Protein AF-A0A949UE12-F1 (afdb_monomer)

Radius of gyration: 10.99 Å; Cα contacts (8 Å, |Δi|>4): 68; chains: 1; bounding box: 32×19×26 Å

Secondary structure (DSSP, 8-state):
---SS-HHHHHHHHHHHHHS-TT-HHHHHHHHHHHHHTTT----HHHHHHHHHHHHHTTS-HHHHHHHHHHHTT--

Structure (mmCIF, N/CA/C/O backbone):
data_AF-A0A949UE12-F1
#
_entry.id   AF-A0A949UE12-F1
#
loop_
_atom_site.group_PDB
_atom_site.id
_atom_site.type_symbol
_atom_site.label_atom_id
_atom_site.label_alt_id
_atom_site.label_comp_id
_atom_site.label_asym_id
_atom_site.label_entity_id
_atom_site.label_seq_id
_atom_site.pdbx_PDB_ins_code
_atom_site.Cartn_x
_atom_site.Cartn_y
_atom_site.Cartn_z
_atom_site.occupancy
_atom_site.B_iso_or_equiv
_atom_site.auth_seq_id
_atom_site.auth_comp_id
_atom_site.auth_asym_id
_atom_site.auth_atom_id
_atom_site.pdbx_PDB_model_num
ATOM 1 N N . MET A 1 1 ? -20.046 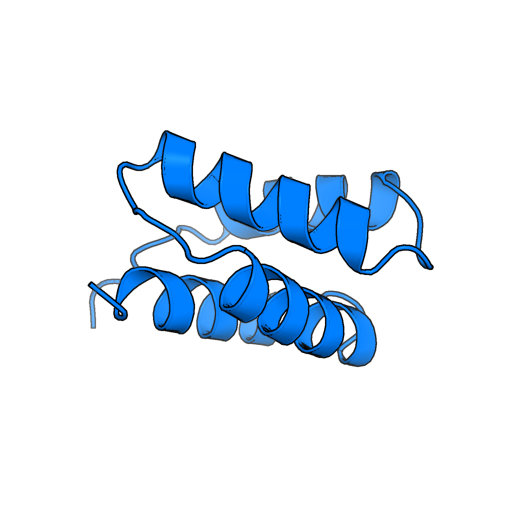-0.820 -0.254 1.00 50.50 1 MET A N 1
ATOM 2 C CA . MET A 1 1 ? -18.750 -0.733 0.453 1.00 50.50 1 MET A CA 1
ATOM 3 C C . MET A 1 1 ? -18.187 0.650 0.191 1.00 50.50 1 MET A C 1
ATOM 5 O O . MET A 1 1 ? -18.326 1.123 -0.927 1.00 50.50 1 MET A O 1
ATOM 9 N N . LYS A 1 2 ? -17.684 1.343 1.216 1.00 61.62 2 LYS A N 1
ATOM 10 C CA . LYS A 1 2 ? -17.073 2.668 1.054 1.00 61.62 2 LYS A CA 1
ATOM 11 C C . LYS A 1 2 ? -15.600 2.422 0.733 1.00 61.62 2 LYS A C 1
ATOM 13 O O . LYS A 1 2 ? -14.915 1.836 1.567 1.00 61.62 2 LYS A O 1
ATOM 18 N N . GLU A 1 3 ? -15.153 2.785 -0.462 1.00 75.50 3 GLU A N 1
ATOM 19 C CA . GLU A 1 3 ? -13.737 2.685 -0.829 1.00 75.50 3 GLU A CA 1
ATOM 20 C C . GLU A 1 3 ? -12.928 3.561 0.140 1.00 75.50 3 GLU A C 1
ATOM 22 O O . GLU A 1 3 ? -13.254 4.733 0.344 1.00 75.50 3 GLU A O 1
ATOM 27 N N . ARG A 1 4 ? -11.924 2.977 0.808 1.00 86.56 4 ARG A N 1
ATOM 28 C CA . ARG A 1 4 ? -11.083 3.693 1.793 1.00 86.56 4 ARG A CA 1
ATOM 29 C C . ARG A 1 4 ? -10.064 4.616 1.140 1.00 86.56 4 ARG A C 1
ATOM 31 O O . ARG A 1 4 ? -9.578 5.536 1.791 1.00 86.56 4 ARG A O 1
ATOM 38 N N . PHE A 1 5 ? -9.760 4.350 -0.123 1.00 90.25 5 PHE A N 1
ATOM 39 C CA . PHE A 1 5 ? -8.799 5.078 -0.933 1.00 90.25 5 PHE A CA 1
ATOM 40 C C . PHE A 1 5 ? -9.488 5.489 -2.226 1.00 90.25 5 PHE A C 1
ATOM 42 O O . PHE A 1 5 ? -10.181 4.691 -2.854 1.00 90.25 5 PHE A O 1
ATOM 49 N N . THR A 1 6 ? -9.317 6.743 -2.615 1.00 91.00 6 THR A N 1
ATOM 50 C CA . THR A 1 6 ? -9.856 7.260 -3.869 1.00 91.00 6 THR A CA 1
ATOM 51 C C . THR A 1 6 ? -8.980 6.843 -5.047 1.00 91.00 6 THR A C 1
ATOM 53 O O . THR A 1 6 ? -7.769 6.656 -4.915 1.00 91.00 6 THR A O 1
ATOM 56 N N . VAL A 1 7 ? -9.570 6.778 -6.242 1.00 89.56 7 VAL A N 1
ATOM 57 C CA . VAL A 1 7 ? -8.835 6.488 -7.487 1.00 89.56 7 VAL A CA 1
ATOM 58 C C . VAL A 1 7 ? -7.666 7.458 -7.702 1.00 89.56 7 VAL A C 1
ATOM 60 O O . VAL A 1 7 ? -6.607 7.047 -8.169 1.00 89.56 7 VAL A O 1
ATOM 63 N N . THR A 1 8 ? -7.823 8.730 -7.326 1.00 92.31 8 THR A N 1
ATOM 64 C CA . THR A 1 8 ? -6.763 9.742 -7.435 1.00 92.31 8 THR A CA 1
ATOM 65 C C . THR A 1 8 ? -5.570 9.421 -6.535 1.00 92.31 8 THR A C 1
ATOM 67 O O . THR A 1 8 ? -4.429 9.503 -6.983 1.00 92.31 8 THR A O 1
ATOM 70 N N . GLU A 1 9 ? -5.815 9.013 -5.287 1.00 93.06 9 GLU A N 1
ATOM 71 C CA . GLU A 1 9 ? -4.749 8.613 -4.358 1.00 93.06 9 GLU A CA 1
ATOM 72 C C . GLU A 1 9 ? -4.027 7.353 -4.840 1.00 93.06 9 GLU A C 1
ATOM 74 O O . GLU A 1 9 ? -2.801 7.289 -4.790 1.00 93.06 9 GLU A O 1
ATOM 79 N N . LEU A 1 10 ? -4.778 6.378 -5.362 1.00 93.50 10 LEU A N 1
ATOM 80 C CA . LEU A 1 10 ? -4.223 5.146 -5.924 1.00 93.50 10 LEU A CA 1
ATOM 81 C C . LEU A 1 10 ? -3.383 5.414 -7.180 1.00 93.50 10 LEU A C 1
ATOM 83 O O . LEU A 1 10 ? -2.345 4.789 -7.378 1.00 93.50 10 LEU A O 1
ATOM 87 N N . ALA A 1 11 ? -3.802 6.358 -8.027 1.00 93.62 11 ALA A N 1
ATOM 88 C CA . ALA A 1 11 ? -3.056 6.747 -9.220 1.00 93.62 11 ALA A CA 1
ATOM 89 C C . ALA A 1 11 ? -1.738 7.465 -8.884 1.00 93.62 11 ALA A C 1
ATOM 91 O O . ALA A 1 11 ? -0.729 7.218 -9.552 1.00 93.62 11 ALA A O 1
ATOM 92 N N . ALA A 1 12 ? -1.740 8.315 -7.852 1.00 93.31 12 ALA A N 1
ATOM 93 C CA . ALA A 1 12 ? -0.531 8.957 -7.341 1.00 93.31 12 ALA A CA 1
ATOM 94 C C . ALA A 1 12 ? 0.437 7.910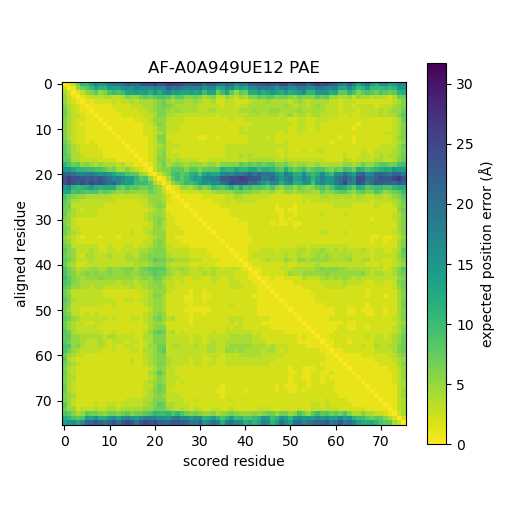 -6.771 1.00 93.31 12 ALA A C 1
ATOM 96 O O . ALA A 1 12 ? 1.554 7.790 -7.260 1.00 93.31 12 ALA A O 1
ATOM 97 N N . LEU A 1 13 ? -0.044 7.053 -5.867 1.00 93.19 13 LEU A N 1
ATOM 98 C CA . LEU A 1 13 ? 0.755 5.982 -5.269 1.00 93.19 13 LEU A CA 1
ATOM 99 C C . LEU A 1 13 ? 1.342 5.027 -6.316 1.00 93.19 13 LEU A C 1
ATOM 101 O O . LEU A 1 13 ? 2.501 4.639 -6.230 1.00 93.19 13 LEU A O 1
ATOM 105 N N . ARG A 1 14 ? 0.563 4.656 -7.338 1.00 92.94 14 ARG A N 1
ATOM 106 C CA . ARG A 1 14 ? 1.068 3.844 -8.451 1.00 92.94 14 ARG A CA 1
ATOM 107 C C . ARG A 1 14 ? 2.212 4.543 -9.184 1.00 92.94 14 ARG A C 1
ATOM 109 O O . ARG A 1 14 ? 3.152 3.877 -9.599 1.00 92.94 14 ARG A O 1
ATOM 116 N N . SER A 1 15 ? 2.115 5.856 -9.384 1.00 91.94 15 SER A N 1
ATOM 117 C CA . SER A 1 15 ? 3.186 6.624 -10.023 1.00 91.94 15 SER A CA 1
ATOM 118 C C . SER A 1 15 ? 4.456 6.580 -9.177 1.00 91.94 15 SER A C 1
ATOM 120 O O . SER A 1 15 ? 5.518 6.327 -9.733 1.00 91.94 15 SER A O 1
ATOM 122 N N . ASP A 1 16 ? 4.331 6.712 -7.855 1.00 89.94 16 ASP A N 1
ATOM 123 C CA . ASP A 1 16 ? 5.457 6.618 -6.919 1.00 89.94 16 ASP A CA 1
ATOM 124 C C . ASP A 1 16 ? 6.099 5.220 -6.952 1.00 89.94 16 ASP A C 1
ATOM 126 O O . ASP A 1 16 ? 7.315 5.101 -7.070 1.00 89.94 16 ASP A O 1
ATOM 130 N N . LEU A 1 17 ? 5.289 4.153 -6.954 1.00 88.62 17 LEU A N 1
ATOM 131 C CA . LEU A 1 17 ? 5.767 2.767 -7.067 1.00 88.62 17 LEU A CA 1
ATOM 132 C C . LEU A 1 17 ? 6.489 2.500 -8.396 1.00 88.62 17 LEU A C 1
ATOM 134 O O . LEU A 1 17 ? 7.518 1.833 -8.424 1.00 88.62 17 LEU A O 1
ATOM 138 N N . LEU A 1 18 ? 5.976 3.040 -9.505 1.00 87.00 18 LEU A N 1
ATOM 139 C CA . LEU A 1 18 ? 6.620 2.916 -10.816 1.00 87.00 18 LEU A CA 1
ATOM 140 C C . LEU A 1 18 ? 7.902 3.760 -10.919 1.00 87.00 18 LEU A C 1
ATOM 142 O O . LEU A 1 18 ? 8.802 3.398 -11.677 1.00 87.00 18 LEU A O 1
ATOM 146 N N . GLN A 1 19 ? 7.988 4.872 -10.181 1.00 82.75 19 GLN A N 1
ATOM 147 C CA . GLN A 1 19 ? 9.153 5.763 -10.142 1.00 82.75 19 GLN A CA 1
ATOM 148 C C . GLN A 1 19 ? 10.264 5.276 -9.209 1.00 82.75 19 GLN A C 1
ATOM 150 O O . GLN A 1 19 ? 11.429 5.486 -9.542 1.00 82.75 19 GLN A O 1
ATOM 155 N N . SER A 1 20 ? 9.933 4.604 -8.097 1.00 68.38 20 SER A N 1
ATOM 156 C CA . SER A 1 20 ? 10.927 3.986 -7.194 1.00 68.38 20 SER A CA 1
ATOM 157 C C . SER A 1 20 ? 11.732 2.878 -7.886 1.00 68.38 20 SER A C 1
ATOM 159 O O . SER A 1 20 ? 12.785 2.474 -7.417 1.00 68.38 20 SER A O 1
ATOM 161 N N . GLY A 1 21 ? 11.290 2.454 -9.070 1.00 57.78 21 GLY A N 1
ATOM 162 C CA . GLY A 1 21 ? 11.974 1.481 -9.896 1.00 57.78 21 GLY A CA 1
ATOM 163 C C . GLY A 1 21 ? 11.315 0.120 -9.760 1.00 57.78 2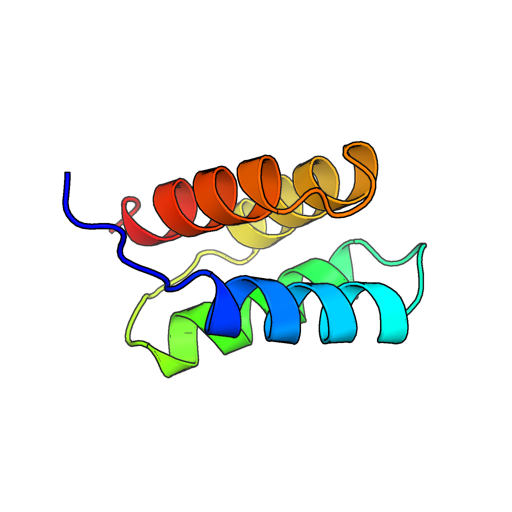1 GLY A C 1
ATOM 164 O O . GLY A 1 21 ? 11.145 -0.430 -8.678 1.00 57.78 21 GLY A O 1
ATOM 165 N N . ILE A 1 22 ? 10.957 -0.445 -10.906 1.00 55.31 22 ILE A N 1
ATOM 166 C CA . ILE A 1 22 ? 10.631 -1.860 -11.039 1.00 55.31 22 ILE A CA 1
ATOM 167 C C . ILE A 1 22 ? 11.898 -2.611 -10.597 1.00 55.31 22 ILE A C 1
ATOM 169 O O . ILE A 1 22 ? 12.853 -2.550 -11.364 1.00 55.31 22 ILE A O 1
ATOM 173 N N . ILE A 1 23 ? 11.953 -3.207 -9.389 1.00 54.97 23 ILE A N 1
ATOM 174 C CA . ILE A 1 23 ? 12.745 -4.407 -8.991 1.00 54.97 23 ILE A CA 1
ATOM 175 C C . ILE A 1 23 ? 12.962 -4.542 -7.461 1.00 54.97 23 ILE A C 1
ATOM 177 O O . ILE A 1 23 ? 13.245 -5.660 -7.031 1.00 54.97 23 ILE A O 1
ATOM 181 N N . ASP A 1 24 ? 12.807 -3.510 -6.618 1.00 78.06 24 ASP A N 1
ATOM 182 C CA . ASP A 1 24 ? 12.989 -3.693 -5.162 1.00 78.06 24 ASP A CA 1
ATOM 183 C C . ASP A 1 24 ? 11.664 -3.724 -4.379 1.00 78.06 24 ASP A C 1
ATOM 185 O O . ASP A 1 24 ? 11.141 -2.700 -3.926 1.00 78.06 24 ASP A O 1
ATOM 189 N N . SER A 1 25 ? 11.162 -4.943 -4.149 1.00 78.81 25 SER A N 1
ATOM 190 C CA . SER A 1 25 ? 9.962 -5.216 -3.347 1.00 78.81 25 SER A CA 1
ATOM 191 C C . SER A 1 25 ? 10.024 -4.609 -1.943 1.00 78.81 25 SER A C 1
ATOM 193 O O . SER A 1 25 ? 8.984 -4.384 -1.319 1.00 78.81 25 SER A O 1
ATOM 195 N N . ARG A 1 26 ? 11.227 -4.342 -1.417 1.00 86.81 26 ARG A N 1
ATOM 196 C CA . ARG A 1 26 ? 11.418 -3.698 -0.118 1.00 86.81 26 ARG A CA 1
ATOM 197 C C . ARG A 1 26 ? 11.110 -2.208 -0.178 1.00 86.81 26 ARG A C 1
ATOM 199 O O . ARG A 1 26 ? 10.396 -1.724 0.696 1.00 86.81 26 ARG A O 1
ATOM 206 N N . GLU A 1 27 ? 11.588 -1.498 -1.197 1.00 88.19 27 GLU A N 1
ATOM 207 C CA . GLU A 1 27 ? 11.249 -0.082 -1.386 1.00 88.19 27 GLU A CA 1
ATOM 208 C C . GLU A 1 27 ? 9.747 0.084 -1.631 1.00 88.19 27 GLU A C 1
ATOM 210 O O . GLU A 1 27 ? 9.096 0.914 -0.993 1.00 88.19 27 GLU A O 1
ATOM 215 N N . ALA A 1 28 ? 9.160 -0.777 -2.468 1.00 89.25 28 ALA A N 1
ATOM 216 C CA . ALA A 1 28 ? 7.718 -0.797 -2.683 1.00 89.25 28 ALA A CA 1
ATOM 217 C C . ALA A 1 28 ? 6.949 -1.012 -1.364 1.00 89.25 28 ALA A C 1
ATOM 219 O O . ALA A 1 28 ? 5.968 -0.316 -1.090 1.00 89.25 28 ALA A O 1
ATOM 220 N N . ALA A 1 29 ? 7.415 -1.918 -0.500 1.00 91.94 29 ALA A N 1
ATOM 221 C CA . ALA A 1 29 ? 6.819 -2.143 0.815 1.00 91.94 29 ALA A CA 1
ATOM 222 C C . ALA A 1 29 ? 6.931 -0.926 1.747 1.00 91.94 29 ALA A C 1
ATOM 224 O O . ALA A 1 29 ? 6.014 -0.677 2.534 1.00 91.94 29 ALA A O 1
ATOM 225 N N . GLU A 1 30 ? 8.025 -0.167 1.687 1.00 91.06 30 GLU A N 1
ATOM 226 C CA . GLU A 1 30 ? 8.193 1.075 2.451 1.00 91.06 30 GLU A CA 1
ATOM 227 C C . GLU A 1 30 ? 7.234 2.164 1.957 1.00 91.06 30 GLU A C 1
ATOM 229 O O . GLU A 1 30 ? 6.563 2.804 2.769 1.00 91.06 30 GLU A O 1
ATOM 234 N N . VAL A 1 31 ? 7.080 2.317 0.640 1.00 92.12 31 VAL A N 1
ATOM 235 C CA . VAL A 1 31 ? 6.117 3.250 0.033 1.00 92.12 31 VAL A CA 1
ATOM 236 C C . VAL A 1 31 ? 4.680 2.916 0.454 1.00 92.12 31 VAL A C 1
ATOM 238 O O . VAL A 1 31 ? 3.945 3.802 0.901 1.00 92.12 31 VAL A O 1
ATOM 241 N N . LEU A 1 32 ? 4.286 1.637 0.398 1.00 92.31 32 LEU A N 1
ATOM 242 C CA . LEU A 1 32 ? 2.967 1.188 0.862 1.00 92.31 32 LEU A CA 1
ATOM 243 C C . LEU A 1 32 ? 2.760 1.457 2.362 1.00 92.31 32 LEU A C 1
ATOM 245 O O . LEU A 1 32 ? 1.690 1.922 2.764 1.00 92.31 32 LEU A O 1
ATOM 249 N N . GLN A 1 33 ? 3.778 1.207 3.193 1.00 92.31 33 GLN A N 1
ATOM 250 C CA . GLN A 1 33 ? 3.719 1.489 4.631 1.00 92.31 33 GLN A CA 1
ATOM 251 C C . GLN A 1 33 ? 3.559 2.978 4.910 1.00 92.31 33 GLN A C 1
ATOM 253 O O . GLN A 1 33 ? 2.653 3.355 5.648 1.00 92.31 33 GLN A O 1
ATOM 258 N N . MET A 1 34 ? 4.383 3.832 4.302 1.00 91.62 34 MET A N 1
ATOM 259 C CA . MET A 1 34 ? 4.309 5.282 4.489 1.00 91.62 34 MET A CA 1
ATOM 260 C C . MET A 1 34 ? 2.948 5.836 4.057 1.00 91.62 34 MET A C 1
ATOM 262 O O . MET A 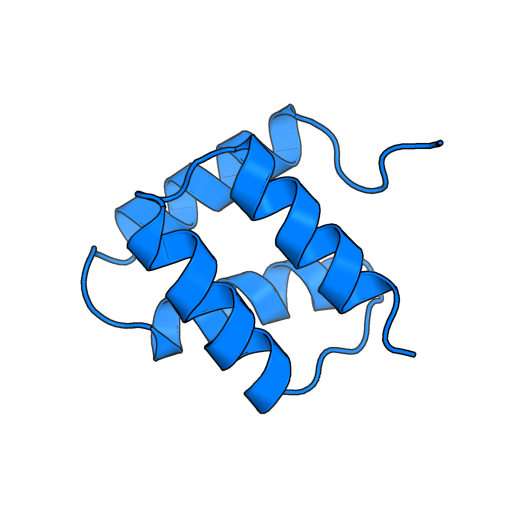1 34 ? 2.355 6.651 4.768 1.00 91.62 34 MET A O 1
ATOM 266 N N . PHE A 1 35 ? 2.406 5.348 2.938 1.00 93.19 35 PHE A N 1
ATOM 267 C CA . PHE A 1 35 ? 1.087 5.741 2.446 1.00 93.19 35 PHE A CA 1
ATOM 268 C C . PHE A 1 35 ? -0.041 5.408 3.437 1.00 93.19 35 PHE A C 1
ATOM 270 O O . PHE A 1 35 ? -0.955 6.219 3.639 1.00 93.19 35 PHE A O 1
ATOM 277 N N . LEU A 1 36 ? 0.014 4.224 4.052 1.00 93.31 36 LEU A N 1
ATOM 278 C CA . LEU A 1 36 ? -0.981 3.749 5.015 1.00 93.31 36 LEU A CA 1
ATOM 279 C C . LEU A 1 36 ? -0.808 4.399 6.396 1.00 93.31 36 LEU A C 1
ATOM 281 O O . LEU A 1 36 ? -1.794 4.853 6.982 1.00 93.31 36 LEU A O 1
ATOM 285 N N . MET A 1 37 ? 0.430 4.553 6.872 1.00 91.19 37 MET A N 1
ATOM 286 C CA . MET A 1 37 ? 0.749 5.266 8.114 1.00 91.19 37 MET A CA 1
ATOM 287 C C . MET A 1 37 ? 0.316 6.732 8.048 1.00 91.19 37 MET A C 1
ATOM 289 O O . MET A 1 37 ? -0.284 7.235 8.997 1.00 91.19 37 MET A O 1
ATOM 293 N N . GLY A 1 38 ? 0.508 7.400 6.904 1.00 90.50 38 GLY A N 1
ATOM 294 C CA . GLY A 1 38 ? 0.021 8.764 6.667 1.00 90.50 38 GLY A CA 1
ATOM 295 C C . GLY A 1 38 ? -1.506 8.916 6.747 1.00 90.50 38 GLY A C 1
ATOM 296 O O . GLY A 1 38 ? -2.005 10.033 6.857 1.00 90.50 38 GLY A O 1
ATOM 297 N N . ARG A 1 39 ? -2.255 7.804 6.729 1.00 89.75 39 ARG A N 1
ATOM 298 C CA . ARG A 1 39 ? -3.722 7.744 6.875 1.00 89.75 39 ARG A CA 1
ATOM 299 C C . ARG A 1 39 ? -4.173 7.161 8.218 1.00 89.75 39 ARG A C 1
ATOM 301 O O . ARG A 1 39 ? -5.369 6.978 8.425 1.00 89.75 39 ARG A O 1
ATOM 308 N N . GLY A 1 40 ? -3.234 6.900 9.128 1.00 91.38 40 GLY A N 1
ATOM 309 C CA . GLY A 1 40 ? -3.508 6.383 10.468 1.00 91.38 40 GLY A CA 1
ATOM 310 C C . GLY A 1 40 ? -3.632 4.861 10.558 1.00 91.38 40 GLY A C 1
ATOM 311 O O . GLY A 1 40 ? -4.095 4.365 11.583 1.00 91.38 40 GLY A O 1
ATOM 312 N N . TYR A 1 41 ? -3.225 4.114 9.527 1.00 90.94 41 TYR A N 1
ATOM 313 C CA . TYR A 1 41 ? -3.192 2.652 9.578 1.00 90.94 41 TYR A CA 1
ATOM 314 C C . TYR A 1 41 ? -1.824 2.159 10.058 1.00 90.94 41 TYR A C 1
ATOM 316 O O . TYR A 1 41 ? -0.786 2.532 9.510 1.00 90.94 41 TYR A O 1
ATOM 324 N N . GLY A 1 42 ? -1.824 1.294 11.074 1.00 87.62 42 GLY A N 1
ATOM 325 C CA . GLY A 1 42 ? -0.649 0.512 11.446 1.00 87.62 42 GLY A CA 1
ATOM 326 C C . GLY A 1 42 ? -0.492 -0.659 10.483 1.00 87.62 42 GLY A C 1
ATOM 327 O O . GLY A 1 42 ? -1.462 -1.352 10.199 1.00 87.62 42 GLY A O 1
ATOM 328 N N . VAL A 1 43 ? 0.714 -0.873 9.961 1.00 89.06 43 VAL A N 1
ATOM 329 C CA . VAL A 1 43 ? 0.981 -1.934 8.985 1.00 89.06 43 VAL A CA 1
ATOM 330 C C . VAL A 1 43 ? 2.197 -2.722 9.434 1.00 89.06 43 VAL A C 1
ATOM 332 O O . VAL A 1 43 ? 3.225 -2.139 9.775 1.00 89.06 43 VAL A O 1
ATOM 335 N N . SER A 1 44 ? 2.089 -4.052 9.436 1.00 90.06 44 SER A N 1
ATOM 336 C CA . SER A 1 44 ? 3.251 -4.895 9.715 1.00 90.06 44 SER A CA 1
ATOM 337 C C . SER A 1 44 ? 4.230 -4.873 8.527 1.00 90.06 44 SER A C 1
ATOM 339 O O . SER A 1 44 ? 3.787 -4.978 7.377 1.00 90.06 44 SER A O 1
ATOM 341 N N . PRO A 1 45 ? 5.554 -4.803 8.764 1.00 89.00 45 PRO A N 1
ATOM 342 C CA . PRO A 1 45 ? 6.543 -4.801 7.683 1.00 89.00 45 PRO A CA 1
ATOM 343 C C . PRO A 1 45 ? 6.456 -6.035 6.777 1.00 89.00 45 PRO A C 1
ATOM 345 O O . PRO A 1 45 ? 6.667 -5.944 5.570 1.00 89.00 45 PRO A O 1
ATOM 348 N N . GLN A 1 46 ? 6.108 -7.190 7.351 1.00 91.44 46 GLN A N 1
ATOM 349 C CA . GLN A 1 46 ? 5.945 -8.433 6.603 1.00 91.44 46 GLN A CA 1
ATOM 350 C C . GLN A 1 46 ? 4.720 -8.385 5.683 1.00 91.44 46 GLN A C 1
ATOM 352 O O . GLN A 1 46 ? 4.845 -8.686 4.500 1.00 91.44 46 GLN A O 1
ATOM 357 N N . ALA A 1 47 ? 3.562 -7.933 6.182 1.00 92.38 47 ALA A N 1
ATOM 358 C CA . ALA A 1 47 ? 2.368 -7.812 5.347 1.00 92.38 47 ALA A CA 1
ATOM 359 C C . ALA A 1 47 ? 2.572 -6.801 4.209 1.00 92.38 47 ALA A C 1
ATOM 361 O O . ALA A 1 47 ? 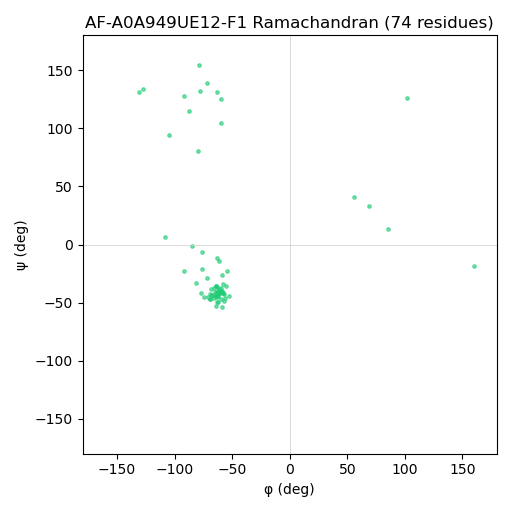2.106 -7.031 3.094 1.00 92.38 47 ALA A O 1
ATOM 362 N N . ALA A 1 48 ? 3.302 -5.711 4.467 1.00 92.19 48 ALA A N 1
ATOM 363 C CA .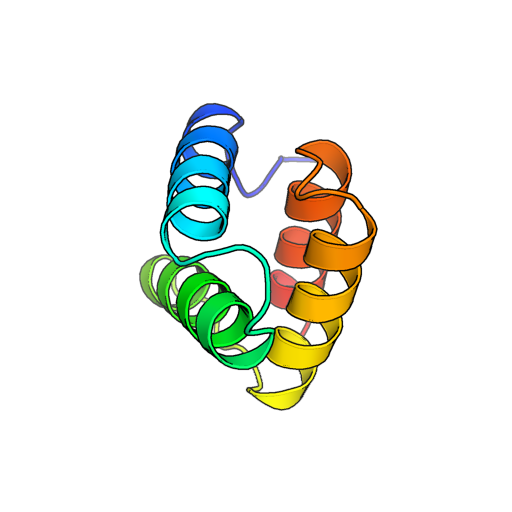 ALA A 1 48 ? 3.659 -4.744 3.437 1.00 92.19 48 ALA A CA 1
ATOM 364 C C . ALA A 1 48 ? 4.554 -5.345 2.346 1.00 92.19 48 ALA A C 1
ATOM 366 O O . ALA A 1 48 ? 4.307 -5.091 1.172 1.00 92.19 48 ALA A O 1
ATOM 367 N N . MET A 1 49 ? 5.547 -6.166 2.714 1.00 92.88 49 MET A N 1
ATOM 368 C CA . MET A 1 49 ? 6.376 -6.895 1.744 1.00 92.88 49 MET A CA 1
ATOM 369 C C . MET A 1 49 ? 5.559 -7.881 0.908 1.00 92.88 49 MET A C 1
ATOM 371 O O . MET A 1 49 ? 5.690 -7.905 -0.314 1.00 92.88 49 MET A O 1
ATOM 375 N N . ASP A 1 50 ? 4.670 -8.649 1.539 1.00 93.44 50 ASP A N 1
ATOM 376 C CA . ASP A 1 50 ? 3.817 -9.601 0.825 1.00 93.44 50 ASP A CA 1
ATOM 377 C C . ASP A 1 50 ? 2.874 -8.891 -0.164 1.00 93.44 50 ASP A C 1
ATOM 379 O O . ASP A 1 50 ? 2.664 -9.359 -1.286 1.00 93.44 50 ASP A O 1
ATOM 383 N N . ALA A 1 51 ? 2.305 -7.751 0.241 1.00 93.25 51 ALA A N 1
ATOM 384 C CA . ALA A 1 51 ? 1.464 -6.916 -0.612 1.00 93.25 51 ALA A CA 1
ATOM 385 C C . ALA A 1 51 ? 2.264 -6.277 -1.755 1.00 93.25 51 ALA A C 1
ATOM 387 O O . ALA A 1 51 ? 1.810 -6.303 -2.898 1.00 93.25 51 ALA A O 1
ATOM 388 N N . ALA A 1 52 ? 3.464 -5.762 -1.471 1.00 92.38 52 ALA A N 1
ATOM 389 C CA . ALA A 1 52 ? 4.359 -5.197 -2.475 1.00 92.38 52 ALA A CA 1
ATOM 390 C C . ALA A 1 52 ? 4.672 -6.218 -3.573 1.00 92.38 52 ALA A C 1
ATOM 392 O O . ALA A 1 52 ? 4.434 -5.930 -4.743 1.00 92.38 52 ALA A O 1
ATOM 393 N N . GLY A 1 53 ? 5.054 -7.447 -3.211 1.00 91.62 53 GLY A N 1
ATOM 394 C CA . GLY A 1 53 ? 5.315 -8.504 -4.191 1.00 91.62 53 GLY A CA 1
ATOM 395 C C . GLY A 1 53 ? 4.098 -8.835 -5.069 1.00 91.62 53 GLY A C 1
ATOM 396 O O . GLY A 1 53 ? 4.240 -9.061 -6.271 1.00 91.62 53 GLY A O 1
ATOM 397 N N . ARG A 1 54 ? 2.876 -8.818 -4.513 1.00 92.94 54 ARG A N 1
ATOM 398 C CA . ARG A 1 54 ? 1.637 -9.018 -5.295 1.00 92.94 54 ARG A CA 1
ATOM 399 C C . ARG A 1 54 ? 1.338 -7.846 -6.231 1.00 92.94 54 ARG A C 1
ATOM 401 O O . ARG A 1 54 ? 0.977 -8.067 -7.389 1.00 92.94 54 ARG A O 1
ATOM 408 N N . VAL A 1 55 ? 1.508 -6.614 -5.756 1.00 91.50 55 VAL A N 1
ATOM 409 C CA . VAL A 1 55 ? 1.340 -5.399 -6.566 1.00 91.50 55 VAL A CA 1
ATOM 410 C C . VAL A 1 55 ? 2.355 -5.380 -7.710 1.00 91.50 55 VAL A C 1
ATOM 412 O O . VAL A 1 55 ? 1.965 -5.149 -8.856 1.00 91.50 55 VAL A O 1
ATOM 415 N N . GLU A 1 56 ? 3.615 -5.710 -7.442 1.00 89.12 56 GLU A N 1
ATOM 416 C CA . GLU A 1 56 ? 4.676 -5.807 -8.447 1.00 89.12 56 GLU A CA 1
ATOM 417 C C . GLU A 1 56 ? 4.383 -6.881 -9.496 1.00 89.12 56 GLU A C 1
ATOM 419 O O . GLU A 1 56 ? 4.395 -6.583 -10.690 1.00 89.12 56 GLU A O 1
ATOM 424 N N . MET A 1 57 ? 4.025 -8.102 -9.074 1.00 89.44 57 MET A N 1
ATOM 425 C CA . MET A 1 57 ? 3.646 -9.189 -9.990 1.00 89.44 57 MET A CA 1
ATOM 426 C C . MET A 1 57 ? 2.453 -8.827 -10.887 1.00 89.44 57 MET A C 1
ATOM 428 O O . MET A 1 57 ? 2.329 -9.354 -11.991 1.00 89.44 57 MET A O 1
ATOM 432 N N . SER A 1 58 ? 1.587 -7.912 -10.443 1.00 90.38 58 SER A N 1
ATOM 433 C CA . SER A 1 58 ? 0.459 -7.412 -11.237 1.00 90.38 58 SER A CA 1
ATOM 434 C C . SER A 1 58 ? 0.808 -6.262 -12.194 1.00 90.38 58 SER A C 1
ATOM 436 O O . SER A 1 58 ? -0.078 -5.764 -12.889 1.00 90.38 58 SER A O 1
ATOM 438 N N . GLY A 1 59 ? 2.062 -5.796 -12.216 1.00 88.25 59 GLY A N 1
ATOM 439 C CA . GLY A 1 59 ? 2.461 -4.599 -12.961 1.00 88.25 59 GLY A CA 1
ATOM 440 C C . GLY A 1 59 ? 1.884 -3.308 -12.371 1.00 88.2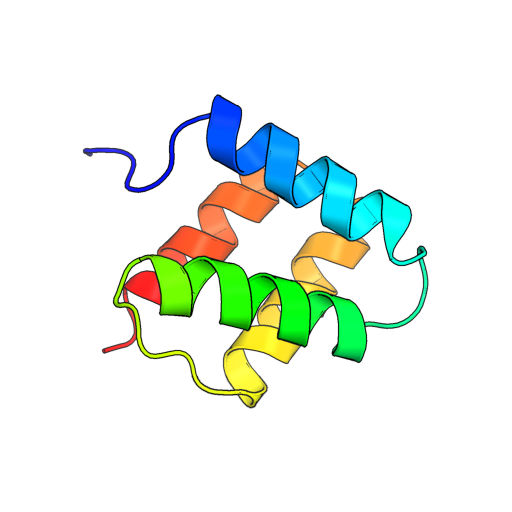5 59 GLY A C 1
ATOM 441 O O . GLY A 1 59 ? 1.546 -2.385 -13.111 1.00 88.25 59 GLY A O 1
ATOM 442 N N . CYS A 1 60 ? 1.727 -3.256 -11.044 1.00 88.94 60 CYS A N 1
ATOM 443 C CA . CYS A 1 60 ? 1.117 -2.144 -10.312 1.00 88.94 60 CYS A CA 1
ATOM 444 C C . CYS A 1 60 ? -0.304 -1.792 -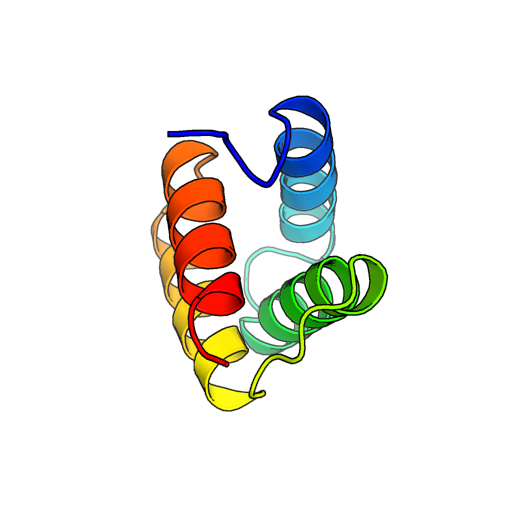10.801 1.00 88.94 60 CYS A C 1
ATOM 446 O O . CYS A 1 60 ? -0.673 -0.619 -10.929 1.00 88.94 60 CYS A O 1
ATOM 448 N N . ALA A 1 61 ? -1.122 -2.805 -11.104 1.00 91.06 61 ALA A N 1
ATOM 449 C CA . ALA A 1 61 ? -2.496 -2.599 -11.549 1.00 91.06 61 ALA A CA 1
ATOM 450 C C . ALA A 1 61 ? -3.339 -1.926 -10.449 1.00 91.06 61 ALA A C 1
ATOM 452 O O . ALA A 1 61 ? -3.369 -2.393 -9.313 1.00 91.06 61 ALA A O 1
ATOM 453 N N . ILE A 1 62 ? -4.079 -0.860 -10.792 1.00 92.81 62 ILE A N 1
ATOM 454 C CA . ILE A 1 62 ? -4.908 -0.095 -9.833 1.00 92.81 62 ILE A CA 1
ATOM 455 C C . ILE A 1 62 ? -5.876 -0.990 -9.033 1.00 92.81 62 ILE A C 1
ATOM 457 O O . ILE A 1 62 ? -5.924 -0.828 -7.816 1.00 92.81 62 ILE A O 1
ATOM 461 N N . PRO A 1 63 ? -6.603 -1.956 -9.638 1.00 92.94 63 PRO A N 1
ATOM 462 C CA . PRO A 1 63 ? -7.508 -2.819 -8.875 1.00 92.94 63 PRO A CA 1
ATOM 463 C C . PRO A 1 63 ? -6.782 -3.705 -7.855 1.00 92.94 63 PRO A C 1
ATOM 465 O O . PRO A 1 63 ? -7.297 -3.938 -6.765 1.00 92.94 63 PRO A O 1
ATOM 468 N N . VAL A 1 64 ? -5.575 -4.174 -8.189 1.00 93.75 64 VAL A N 1
ATOM 469 C CA . VAL A 1 64 ? -4.746 -4.977 -7.278 1.00 93.75 64 VAL A CA 1
ATOM 470 C C . VAL A 1 64 ? -4.208 -4.097 -6.158 1.00 93.75 64 VAL A C 1
ATOM 472 O O . VAL A 1 64 ? -4.332 -4.454 -4.994 1.00 93.75 64 VAL A O 1
ATOM 475 N N . LEU A 1 65 ? -3.699 -2.908 -6.488 1.00 93.44 65 LEU A N 1
ATOM 476 C CA . LEU A 1 65 ? -3.228 -1.935 -5.505 1.00 93.44 65 LEU A CA 1
ATOM 477 C C . LEU A 1 65 ? -4.327 -1.571 -4.498 1.00 93.44 65 LEU A C 1
ATOM 479 O O . LEU A 1 65 ? -4.083 -1.575 -3.295 1.00 93.44 65 LEU A O 1
ATOM 483 N N . GLN A 1 66 ? -5.542 -1.307 -4.983 1.00 94.12 66 GLN A N 1
ATOM 484 C CA . GLN A 1 66 ? -6.696 -1.050 -4.130 1.00 94.12 66 GLN A CA 1
ATOM 485 C C . GLN A 1 66 ? -6.963 -2.229 -3.199 1.00 94.12 66 GLN A C 1
ATOM 487 O O . GLN A 1 66 ? -7.001 -2.038 -1.988 1.00 94.12 66 GLN A O 1
ATOM 492 N N . GLN A 1 67 ? -7.102 -3.439 -3.747 1.00 93.69 67 GLN A N 1
ATOM 493 C CA . GLN A 1 67 ? -7.398 -4.638 -2.967 1.00 93.69 67 GLN A CA 1
ATOM 494 C C . GLN A 1 67 ? -6.344 -4.902 -1.884 1.00 93.69 67 GLN A C 1
ATOM 496 O O . GLN A 1 67 ? -6.692 -5.248 -0.756 1.00 93.69 67 GLN A O 1
ATOM 501 N N . GLU A 1 68 ? -5.065 -4.723 -2.206 1.00 93.94 68 GLU A N 1
ATOM 502 C CA . GLU A 1 68 ? -3.966 -4.951 -1.271 1.00 93.94 68 GLU A CA 1
ATOM 503 C C . GLU A 1 68 ? -3.933 -3.911 -0.150 1.00 93.94 68 GLU A C 1
ATOM 505 O O . GLU A 1 68 ? -3.872 -4.280 1.021 1.00 93.94 68 GLU A O 1
ATOM 510 N N . LEU A 1 69 ? -4.063 -2.620 -0.467 1.00 93.50 69 LEU A N 1
ATOM 511 C CA . LEU A 1 69 ? -4.151 -1.566 0.552 1.00 93.50 69 LEU A CA 1
ATOM 512 C C . LEU A 1 69 ? -5.374 -1.747 1.444 1.00 93.50 69 LEU A C 1
ATOM 514 O O . LEU A 1 69 ? -5.327 -1.525 2.653 1.00 93.50 69 LEU A O 1
ATOM 518 N N . GLU A 1 70 ? -6.479 -2.165 0.840 1.00 92.56 70 GLU A N 1
ATOM 519 C CA . GLU A 1 70 ? -7.694 -2.493 1.547 1.00 92.56 70 GLU A CA 1
ATOM 520 C C . GLU A 1 70 ? -7.495 -3.667 2.513 1.00 92.56 70 GLU A C 1
ATOM 522 O O . GLU A 1 70 ? -7.937 -3.599 3.660 1.00 92.56 70 GLU A O 1
ATOM 527 N N . ASN A 1 71 ? -6.790 -4.714 2.107 1.00 91.19 71 ASN A N 1
ATOM 528 C CA . ASN A 1 71 ? -6.473 -5.825 2.996 1.00 91.19 71 ASN A CA 1
ATOM 529 C C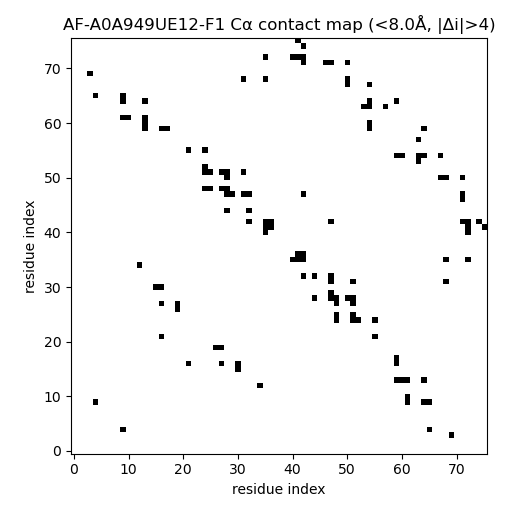 . ASN A 1 71 ? -5.541 -5.385 4.130 1.00 91.19 71 ASN A C 1
ATOM 531 O O . ASN A 1 71 ? -5.825 -5.666 5.292 1.00 91.19 71 ASN A O 1
ATOM 535 N N . LEU A 1 72 ? -4.483 -4.630 3.821 1.00 91.44 72 LEU A N 1
ATOM 536 C CA . LEU A 1 72 ? -3.536 -4.123 4.818 1.00 91.44 72 LEU A CA 1
ATOM 537 C C . LEU A 1 72 ? -4.219 -3.248 5.873 1.00 91.44 72 LEU A C 1
ATOM 539 O O . LEU A 1 72 ? -3.936 -3.380 7.056 1.00 91.44 72 LEU A O 1
ATOM 543 N N . ALA A 1 73 ? -5.162 -2.403 5.461 1.00 89.25 73 ALA A N 1
ATOM 544 C CA . ALA A 1 73 ? -5.909 -1.540 6.368 1.00 89.25 73 ALA A CA 1
ATOM 545 C C . ALA A 1 73 ? -7.011 -2.265 7.177 1.00 89.25 73 ALA A C 1
ATOM 547 O O . ALA A 1 73 ? -7.640 -1.628 8.020 1.00 89.25 73 ALA A O 1
ATOM 548 N N . LEU A 1 74 ? -7.299 -3.550 6.912 1.00 82.31 74 LEU A N 1
ATOM 549 C CA . LEU A 1 74 ? -8.223 -4.373 7.718 1.00 82.31 74 LEU A CA 1
ATOM 550 C C . LEU A 1 74 ? -7.514 -5.153 8.831 1.00 82.31 74 LEU A C 1
ATOM 552 O O . LEU A 1 74 ? -8.167 -5.543 9.798 1.00 82.31 74 LEU A O 1
ATOM 556 N N . VAL A 1 75 ? -6.211 -5.406 8.688 1.00 65.38 75 VAL A N 1
ATOM 557 C CA . VAL A 1 75 ? -5.410 -6.123 9.685 1.00 65.38 75 VAL A CA 1
ATOM 558 C C . VAL A 1 75 ? -5.043 -5.135 10.796 1.00 65.38 75 VAL A C 1
ATOM 560 O O . VAL A 1 75 ? -3.972 -4.537 10.777 1.00 65.38 75 VAL A O 1
ATOM 563 N N . MET A 1 76 ? -5.985 -4.905 11.715 1.00 52.03 76 MET A N 1
ATOM 564 C CA . MET A 1 76 ? -5.739 -4.249 13.006 1.00 52.03 76 MET A CA 1
ATOM 565 C C . MET A 1 76 ? -5.234 -5.254 14.035 1.00 52.03 76 MET A C 1
ATOM 567 O O . MET A 1 76 ? -5.817 -6.360 14.101 1.00 52.03 76 MET A O 1
#

Foldseek 3Di:
DDQPDDLVLLVVLLVVLVVVDLDDLQVQLVSLCVSQVVVVADFDSVLSSVLSVQCSVVVNDSVSSSVSSVVRRVPD

Mean predicted aligned error: 4.28 Å

pLDDT: mean 87.05, std 10.65, range [50.5, 94.12]

Solvent-accessible surface area (backbone atoms only — not comparable to full-atom values): 4402 Å² total; per-residue (Å²): 134,83,78,91,67,55,72,68,59,52,54,51,52,42,50,51,48,62,67,76,42,90,82,50,44,65,61,41,14,49,53,54,40,52,59,37,43,77,70,75,36,67,70,56,73,65,61,30,36,58,41,24,48,54,26,55,77,56,72,55,36,65,72,54,45,50,53,42,54,52,52,49,67,64,58,121

Sequence (76 aa):
MKERFTVTELAALRSDLLQSGIIDSREAAEVLQMFLMGRGYGVSPQAAMDAAGRVEMSGCAIPVLQQELENLALVM

Nearest PDB structures (foldseek):
  1tlq-assembly1_A  TM=4.440E-01  e=1.784E+00  Bacillus subtilis
  5oaf-assembly1_C  TM=6.024E-01  e=7.799E+00  Homo sapiens